Protein AF-A0A7V0YE37-F1 (afdb_monomer_lite)

Radius of gyration: 17.78 Å; chains: 1; bounding box: 57×40×46 Å

Secondary structure (DSSP, 8-state):
-PPTT-BTTEEEEE-TTS-EEEEE---TTT-GGG-EEETTEEE---EEEEE-SS-EEEEETTS-EEEEETTTTSEESS-EEGGGTEE-BS--EEEETTEEEE--GGG-SS----EEEEPPP---------

Foldseek 3Di:
DADPPADDQFGWDQDPVRAIKTKGQDPLVPDPVLWDADPVGIDNWDWDWADDQAKIWTQTLQQFIWIWGPVPVIDTPQDPDVVVPGHGDRKDWDDDPNDIQISGNVRDPDHGRIDIGTDHDDDPPPPDDD

Structure (mmCIF, N/CA/C/O backbone):
data_AF-A0A7V0YE37-F1
#
_entry.id   AF-A0A7V0YE37-F1
#
loop_
_atom_site.group_PDB
_atom_site.id
_atom_site.type_symbol
_atom_site.label_atom_id
_atom_site.label_alt_id
_atom_site.label_comp_id
_atom_site.label_asym_id
_atom_site.label_entity_id
_atom_site.label_seq_id
_atom_site.pdbx_PDB_ins_code
_atom_site.Cartn_x
_atom_site.Cartn_y
_atom_site.Cartn_z
_atom_site.occupancy
_atom_site.B_iso_or_equiv
_atom_site.auth_seq_id
_atom_site.auth_comp_id
_atom_site.auth_asym_id
_atom_site.auth_atom_id
_atom_site.pdbx_PDB_model_num
ATOM 1 N N . MET A 1 1 ? -20.341 -5.388 -18.258 1.00 57.41 1 MET A N 1
ATOM 2 C CA . MET A 1 1 ? -20.472 -4.235 -17.335 1.00 57.41 1 MET A CA 1
ATOM 3 C C . MET A 1 1 ? -19.464 -4.444 -16.209 1.00 57.41 1 MET A C 1
ATOM 5 O O . MET A 1 1 ? -19.343 -5.581 -15.774 1.00 57.41 1 MET A O 1
ATOM 9 N N . ARG A 1 2 ? -18.675 -3.441 -15.798 1.00 68.25 2 ARG A N 1
ATOM 10 C CA . ARG A 1 2 ? -17.751 -3.610 -14.655 1.00 68.25 2 ARG A CA 1
ATOM 11 C C . ARG A 1 2 ? -18.554 -3.608 -13.347 1.00 68.25 2 ARG A C 1
ATOM 13 O O . ARG A 1 2 ? -19.564 -2.910 -13.288 1.00 68.25 2 ARG A O 1
ATOM 20 N N . ALA A 1 3 ? -18.114 -4.349 -12.325 1.00 77.94 3 ALA A N 1
ATOM 21 C CA . ALA A 1 3 ? -18.730 -4.285 -10.998 1.00 77.94 3 ALA A CA 1
ATOM 22 C C . ALA A 1 3 ? -18.717 -2.835 -10.482 1.00 77.94 3 ALA A C 1
ATOM 24 O O . ALA A 1 3 ? -17.739 -2.111 -10.705 1.00 77.94 3 ALA A O 1
ATOM 25 N N . PHE A 1 4 ? -19.793 -2.405 -9.820 1.00 84.25 4 PHE A N 1
ATOM 26 C CA . PHE A 1 4 ? -19.903 -1.047 -9.285 1.00 84.25 4 PHE A CA 1
ATOM 27 C C . PHE A 1 4 ? -18.702 -0.726 -8.377 1.00 84.25 4 PHE A C 1
ATOM 29 O O . PHE A 1 4 ? -18.261 -1.572 -7.606 1.00 84.25 4 PHE A O 1
ATOM 36 N N . GLY A 1 5 ? -18.116 0.466 -8.528 1.00 85.12 5 GLY A N 1
ATOM 37 C CA . GLY A 1 5 ? -16.888 0.865 -7.824 1.00 85.12 5 GLY A CA 1
ATOM 38 C C . GLY A 1 5 ? -15.569 0.370 -8.442 1.00 85.12 5 GLY A C 1
ATOM 39 O O . GLY A 1 5 ? -14.501 0.706 -7.933 1.00 85.12 5 GLY A O 1
ATOM 40 N N . SER A 1 6 ? -15.602 -0.408 -9.530 1.00 92.75 6 SER A N 1
ATOM 41 C CA . SER A 1 6 ? -14.396 -0.770 -10.299 1.00 92.75 6 SER A CA 1
ATOM 42 C C . SER A 1 6 ? -13.918 0.397 -11.168 1.00 92.75 6 SER A C 1
ATOM 44 O O . SER A 1 6 ? -14.715 1.243 -11.570 1.00 92.75 6 SER A O 1
ATOM 46 N N . GLY A 1 7 ? -12.629 0.436 -11.523 1.00 93.06 7 GLY A N 1
ATOM 47 C CA . GLY A 1 7 ? -12.051 1.608 -12.188 1.00 93.06 7 GLY A CA 1
ATOM 48 C C . GLY A 1 7 ? -10.788 1.327 -12.992 1.00 93.06 7 GLY A C 1
ATOM 49 O O . GLY A 1 7 ? -10.494 0.191 -13.357 1.00 93.06 7 GLY A O 1
ATOM 50 N N . ARG A 1 8 ? -10.037 2.388 -13.306 1.00 92.56 8 ARG A N 1
ATOM 51 C CA . ARG A 1 8 ? -8.796 2.296 -14.092 1.00 92.56 8 ARG A CA 1
ATOM 52 C C . ARG A 1 8 ? -7.760 1.376 -13.442 1.00 92.56 8 ARG A C 1
ATOM 54 O O . ARG A 1 8 ? -7.039 0.690 -14.154 1.00 92.56 8 ARG A O 1
ATOM 61 N N . PHE A 1 9 ? -7.701 1.361 -12.111 1.00 94.56 9 PHE A N 1
ATOM 62 C CA . PHE A 1 9 ? -6.616 0.708 -11.381 1.00 94.56 9 PHE A CA 1
ATOM 63 C C . PHE A 1 9 ? -6.881 -0.743 -10.980 1.00 94.56 9 PHE A C 1
ATOM 65 O O . PHE A 1 9 ? -5.964 -1.421 -10.515 1.00 94.56 9 PHE A O 1
ATOM 72 N N . GLY A 1 10 ? -8.112 -1.216 -11.157 1.00 95.06 10 GLY A N 1
ATOM 73 C CA . GLY A 1 10 ? -8.546 -2.498 -10.631 1.00 95.06 10 GLY A CA 1
ATOM 74 C C . GLY A 1 10 ? -10.062 -2.655 -10.619 1.00 95.06 10 GLY A C 1
ATOM 75 O O . GLY A 1 10 ? -10.807 -1.837 -11.178 1.00 95.06 10 GLY A O 1
ATOM 76 N N . HIS A 1 11 ? -10.524 -3.718 -9.976 1.00 95.69 11 HIS A N 1
ATOM 77 C CA . HIS A 1 11 ? -11.939 -4.054 -9.883 1.00 95.69 11 HIS A CA 1
ATOM 78 C C . HIS A 1 11 ? -12.272 -4.759 -8.569 1.00 95.69 11 HIS A C 1
ATOM 80 O O . HIS A 1 11 ? -11.404 -5.342 -7.925 1.00 95.69 11 HIS A O 1
ATOM 86 N N . TRP A 1 12 ? -13.539 -4.681 -8.165 1.00 94.88 12 TRP A N 1
ATOM 87 C CA . TRP A 1 12 ? -14.024 -5.399 -6.989 1.00 94.88 12 TRP A CA 1
ATOM 88 C C . TRP A 1 12 ? -14.216 -6.880 -7.301 1.00 94.88 12 TRP A C 1
ATOM 90 O O . TRP A 1 12 ? -14.762 -7.234 -8.349 1.00 94.88 12 TRP A O 1
ATOM 100 N N . ILE A 1 13 ? -13.785 -7.717 -6.365 1.00 94.50 13 ILE A N 1
ATOM 101 C CA . ILE A 1 13 ? -13.934 -9.169 -6.362 1.00 94.50 13 ILE A CA 1
ATOM 102 C C . ILE A 1 13 ? -14.510 -9.621 -5.015 1.00 94.50 13 ILE A C 1
ATOM 104 O O . ILE A 1 13 ? -14.519 -8.866 -4.039 1.00 94.50 13 ILE A O 1
ATOM 108 N N . THR A 1 14 ? -14.963 -10.868 -4.963 1.00 93.25 14 THR A N 1
ATOM 109 C CA . THR A 1 14 ? -15.203 -11.588 -3.710 1.00 93.25 14 THR A CA 1
ATOM 110 C C . THR A 1 14 ? -13.978 -12.451 -3.436 1.00 93.25 14 THR A C 1
ATOM 112 O O . THR A 1 14 ? -13.544 -13.185 -4.325 1.00 93.25 14 THR A O 1
ATOM 115 N N . ASP A 1 15 ? -13.384 -12.319 -2.253 1.00 91.25 15 ASP A N 1
ATOM 116 C CA . ASP A 1 15 ? -12.229 -13.120 -1.853 1.00 91.25 15 ASP A CA 1
ATOM 117 C C . ASP A 1 15 ? -12.626 -14.544 -1.417 1.00 91.25 15 ASP A C 1
ATOM 119 O O . ASP A 1 15 ? -13.799 -14.922 -1.409 1.00 91.25 15 ASP A O 1
ATOM 123 N N . GLU A 1 16 ? -11.629 -15.356 -1.061 1.00 91.75 16 GLU A N 1
ATOM 124 C CA . GLU A 1 16 ? -11.815 -16.753 -0.640 1.00 91.75 16 GLU A CA 1
ATOM 125 C C . GLU A 1 16 ? -12.648 -16.894 0.649 1.00 91.75 16 GLU A C 1
ATOM 127 O O . GLU A 1 16 ? -13.213 -17.959 0.897 1.00 91.75 16 GLU A O 1
ATOM 132 N N . ALA A 1 17 ? -12.759 -15.830 1.452 1.00 90.19 17 ALA A N 1
ATOM 133 C CA . ALA A 1 17 ? -13.581 -15.783 2.659 1.00 90.19 17 ALA A CA 1
ATOM 134 C C . ALA A 1 17 ? -15.013 -15.279 2.388 1.00 90.19 17 ALA A C 1
ATOM 136 O O . ALA A 1 17 ? -15.804 -15.143 3.323 1.00 90.19 17 ALA A O 1
ATOM 137 N N . GLY A 1 18 ? -15.367 -14.999 1.129 1.00 91.38 18 GLY A N 1
ATOM 138 C CA . GLY A 1 18 ? -16.673 -14.452 0.767 1.00 91.38 18 GLY A CA 1
ATOM 139 C C . GLY A 1 18 ? -16.808 -12.949 1.032 1.00 91.38 18 GLY A C 1
ATOM 140 O O . GLY A 1 18 ? -17.922 -12.424 0.978 1.00 91.38 18 GLY A O 1
ATOM 141 N N . LEU A 1 19 ? -15.710 -12.244 1.320 1.00 90.88 19 LEU A N 1
ATOM 142 C CA . LEU A 1 19 ? -15.708 -10.817 1.636 1.00 90.88 19 LEU A CA 1
ATOM 143 C C . LEU A 1 19 ? -15.350 -9.974 0.400 1.00 90.88 19 LEU A C 1
ATOM 145 O O . LEU A 1 19 ? -14.659 -10.446 -0.506 1.00 90.88 19 LEU A O 1
ATOM 149 N N . PRO A 1 20 ? -15.802 -8.709 0.320 1.00 91.56 20 PRO A N 1
ATOM 150 C CA . PRO A 1 20 ? -15.387 -7.827 -0.761 1.00 91.56 20 PRO A CA 1
ATOM 151 C C . PRO A 1 20 ? -13.900 -7.477 -0.656 1.00 91.56 20 PRO A C 1
ATOM 153 O O . PRO A 1 20 ? -13.417 -7.049 0.396 1.00 91.56 20 PRO A O 1
ATOM 156 N N . ALA A 1 21 ? -13.198 -7.571 -1.780 1.00 93.81 21 ALA A N 1
ATOM 157 C CA . ALA A 1 21 ? -11.819 -7.130 -1.918 1.00 93.81 21 ALA A CA 1
ATOM 158 C C . ALA A 1 21 ? -11.626 -6.362 -3.229 1.00 93.81 21 ALA A C 1
ATOM 160 O O . ALA A 1 21 ? -12.303 -6.611 -4.227 1.00 93.81 21 ALA A O 1
ATOM 161 N N . TYR A 1 22 ? -10.693 -5.416 -3.239 1.00 94.06 22 TYR A N 1
ATOM 162 C CA . TYR A 1 22 ? -10.302 -4.703 -4.447 1.00 94.06 22 TYR A CA 1
ATOM 163 C C . TYR A 1 22 ? -9.063 -5.359 -5.053 1.00 94.06 22 TYR A C 1
ATOM 165 O O . TYR A 1 22 ? -7.979 -5.333 -4.463 1.00 94.06 22 TYR A O 1
ATOM 173 N N . GLU A 1 23 ? -9.210 -5.939 -6.241 1.00 95.44 23 GLU A N 1
ATOM 174 C CA . GLU A 1 23 ? -8.084 -6.440 -7.017 1.00 95.44 23 GLU A CA 1
ATOM 175 C C . GLU A 1 23 ? -7.453 -5.288 -7.803 1.00 95.44 23 GLU A C 1
ATOM 177 O O . GLU A 1 23 ? -7.956 -4.843 -8.838 1.00 95.44 23 GLU A O 1
ATOM 182 N N . TYR A 1 24 ? -6.329 -4.797 -7.290 1.00 94.62 24 TYR A N 1
ATOM 183 C CA . TYR A 1 24 ? -5.499 -3.787 -7.923 1.00 94.62 24 TYR A CA 1
ATOM 184 C C . TYR A 1 24 ? -4.573 -4.450 -8.949 1.00 94.62 24 TYR A C 1
ATOM 186 O O . TYR A 1 24 ? -3.763 -5.309 -8.601 1.00 94.62 24 TYR A O 1
ATOM 194 N N . THR A 1 25 ? -4.651 -4.026 -10.209 1.00 94.62 25 THR A N 1
ATOM 195 C CA . THR A 1 25 ? -3.878 -4.604 -11.327 1.00 94.62 25 THR A CA 1
ATOM 196 C C . THR A 1 25 ? -3.048 -3.570 -12.087 1.00 94.62 25 THR A C 1
ATOM 198 O O . THR A 1 25 ? -2.382 -3.905 -13.067 1.00 94.62 25 THR A O 1
ATOM 201 N N . CYS A 1 26 ? -3.070 -2.306 -11.659 1.00 94.69 26 CYS A N 1
ATOM 202 C CA . CYS A 1 26 ? -2.369 -1.229 -12.348 1.00 94.69 26 CYS A CA 1
ATOM 203 C C . CYS A 1 26 ? -0.842 -1.356 -12.247 1.00 94.69 26 CYS A C 1
ATOM 205 O O . CYS A 1 26 ? -0.266 -1.394 -11.157 1.00 94.69 26 CYS A O 1
ATOM 207 N N . ASN A 1 27 ? -0.175 -1.328 -13.403 1.00 92.94 27 ASN A N 1
ATOM 208 C CA . ASN A 1 27 ? 1.260 -1.085 -13.485 1.00 92.94 27 ASN A CA 1
ATOM 209 C C . ASN A 1 27 ? 1.531 0.412 -13.279 1.00 92.94 27 ASN A C 1
ATOM 211 O O . ASN A 1 27 ? 1.595 1.184 -14.238 1.00 92.94 27 ASN A O 1
ATOM 215 N N . HIS A 1 28 ? 1.691 0.828 -12.021 1.00 92.94 28 HIS A N 1
ATOM 216 C CA . HIS A 1 28 ? 1.835 2.244 -11.661 1.00 92.94 28 HIS A CA 1
ATOM 217 C C . HIS A 1 28 ? 3.104 2.901 -12.210 1.00 92.94 28 HIS A C 1
ATOM 219 O O . HIS A 1 28 ? 3.165 4.127 -12.282 1.00 92.94 28 HIS A O 1
ATOM 225 N N . LEU A 1 29 ? 4.104 2.108 -12.607 1.00 91.25 29 LEU A N 1
ATOM 226 C CA . LEU A 1 29 ? 5.346 2.609 -13.198 1.00 91.25 29 LEU A CA 1
ATOM 227 C C . LEU A 1 29 ? 5.146 3.080 -14.642 1.00 91.25 29 LEU A C 1
ATOM 229 O O . LEU A 1 29 ? 5.800 4.027 -15.067 1.00 91.25 29 LEU A O 1
ATOM 233 N N . ALA A 1 30 ? 4.246 2.429 -15.383 1.00 91.94 30 ALA A N 1
ATOM 234 C CA . ALA A 1 30 ? 4.028 2.693 -16.804 1.00 91.94 30 ALA A CA 1
ATOM 235 C C . ALA A 1 30 ? 2.711 3.427 -17.089 1.00 91.94 30 ALA A C 1
ATOM 237 O O . ALA A 1 30 ? 2.630 4.153 -18.075 1.00 91.94 30 ALA A O 1
ATOM 238 N N . ASP A 1 31 ? 1.681 3.257 -16.252 1.00 94.19 31 ASP A N 1
ATOM 239 C CA . ASP A 1 31 ? 0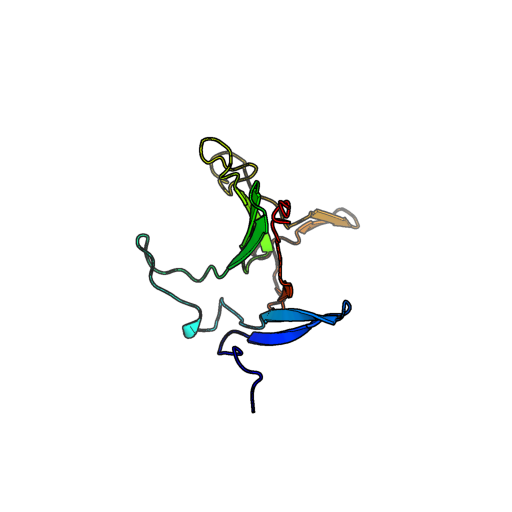.380 3.892 -16.458 1.00 94.19 31 ASP A CA 1
ATOM 240 C C . ASP A 1 31 ? 0.472 5.408 -16.176 1.00 94.19 31 ASP A C 1
ATOM 242 O O . ASP A 1 31 ? 0.697 5.805 -15.027 1.00 94.19 31 ASP A O 1
ATOM 246 N N . PRO A 1 32 ? 0.267 6.292 -17.172 1.00 95.31 32 PRO A N 1
ATOM 247 C CA . PRO A 1 32 ? 0.278 7.738 -16.945 1.00 95.31 32 PRO A CA 1
ATOM 248 C C . PRO A 1 32 ? -0.814 8.198 -15.971 1.00 95.31 32 PRO A C 1
ATOM 250 O O . PRO A 1 32 ? -0.617 9.158 -15.235 1.00 95.31 32 PRO A O 1
ATOM 253 N N . GLY A 1 33 ? -1.946 7.494 -15.932 1.00 95.94 33 GLY A N 1
ATOM 254 C CA . GLY A 1 33 ? -3.059 7.780 -15.034 1.00 95.94 33 GLY A CA 1
ATOM 255 C C . GLY A 1 33 ? -2.815 7.359 -13.587 1.00 95.94 33 GLY A C 1
ATOM 256 O O . GLY A 1 33 ? -3.625 7.706 -12.739 1.00 95.94 33 GLY A O 1
ATOM 257 N N . ALA A 1 34 ? -1.732 6.634 -13.288 1.00 96.44 34 ALA A N 1
ATOM 258 C CA . ALA A 1 34 ? -1.336 6.325 -11.913 1.00 96.44 34 ALA A CA 1
ATOM 259 C C . ALA A 1 34 ? -0.626 7.494 -11.208 1.00 96.44 34 ALA A C 1
ATOM 261 O O . ALA A 1 34 ? -0.270 7.388 -10.039 1.00 96.44 34 ALA A O 1
ATOM 262 N N . GLU A 1 35 ? -0.365 8.591 -11.917 1.00 97.56 35 GLU A N 1
ATOM 263 C CA . GLU A 1 35 ? 0.265 9.774 -11.350 1.00 97.56 35 GLU A CA 1
ATOM 264 C C . GLU A 1 35 ? -0.787 10.769 -10.861 1.00 97.56 35 GLU A C 1
ATOM 266 O O . GLU A 1 35 ? -1.705 11.136 -11.593 1.00 97.56 35 GLU A O 1
ATOM 271 N N . TYR A 1 36 ? -0.628 11.245 -9.630 1.00 95.62 36 TYR A N 1
ATOM 272 C CA . TYR A 1 36 ? -1.501 12.249 -9.033 1.00 95.62 36 TYR A CA 1
ATOM 273 C C . TYR A 1 36 ? -0.682 13.339 -8.334 1.00 95.62 36 TYR A C 1
ATOM 275 O O . TYR A 1 36 ? 0.464 13.132 -7.922 1.00 95.62 36 TYR A O 1
ATOM 283 N N . ALA A 1 37 ? -1.257 14.538 -8.231 1.00 97.19 37 ALA A N 1
ATOM 284 C CA . ALA A 1 37 ? -0.612 15.670 -7.579 1.00 97.19 37 ALA A CA 1
ATOM 285 C C . ALA A 1 37 ? -0.734 15.572 -6.052 1.00 97.19 37 ALA A C 1
ATOM 287 O O . ALA A 1 37 ? -1.789 15.240 -5.514 1.00 97.19 37 ALA A O 1
ATOM 288 N N . THR A 1 38 ? 0.342 15.913 -5.349 1.00 95.81 38 THR A N 1
ATOM 289 C CA . THR A 1 38 ? 0.380 16.073 -3.892 1.00 95.81 38 THR A CA 1
ATOM 290 C C . THR A 1 38 ? 0.986 17.435 -3.548 1.00 95.81 38 THR A C 1
ATOM 292 O O . THR A 1 38 ? 1.682 18.017 -4.386 1.00 95.81 38 THR A O 1
ATOM 295 N N . PRO A 1 39 ? 0.842 17.927 -2.304 1.00 96.31 39 PRO A N 1
ATOM 296 C CA . PRO A 1 39 ? 1.547 19.132 -1.857 1.00 96.31 39 PRO A CA 1
ATOM 297 C C . PRO A 1 39 ? 3.080 19.052 -1.966 1.00 96.31 39 PRO A C 1
ATOM 299 O O . PRO A 1 39 ? 3.751 20.075 -1.900 1.00 96.31 39 PRO A O 1
ATOM 302 N N . ARG A 1 40 ? 3.650 17.846 -2.117 1.00 93.44 40 ARG A N 1
ATOM 303 C CA . ARG A 1 40 ? 5.097 17.602 -2.250 1.00 93.44 40 ARG A CA 1
ATOM 304 C C . ARG A 1 40 ? 5.529 17.290 -3.688 1.00 93.44 40 ARG A C 1
ATOM 306 O O . ARG A 1 40 ? 6.658 16.858 -3.896 1.00 93.44 40 ARG A O 1
ATOM 313 N N . GLY A 1 41 ? 4.645 17.481 -4.668 1.00 96.50 41 GLY A N 1
ATOM 314 C CA . GLY A 1 41 ? 4.880 17.141 -6.072 1.00 96.50 41 GLY A CA 1
ATOM 315 C C . GLY A 1 41 ? 4.065 15.935 -6.538 1.00 96.50 41 GLY A C 1
ATOM 316 O O . GLY A 1 41 ? 3.110 15.512 -5.885 1.00 96.50 41 GLY A O 1
ATOM 317 N N . LYS A 1 42 ? 4.416 15.398 -7.706 1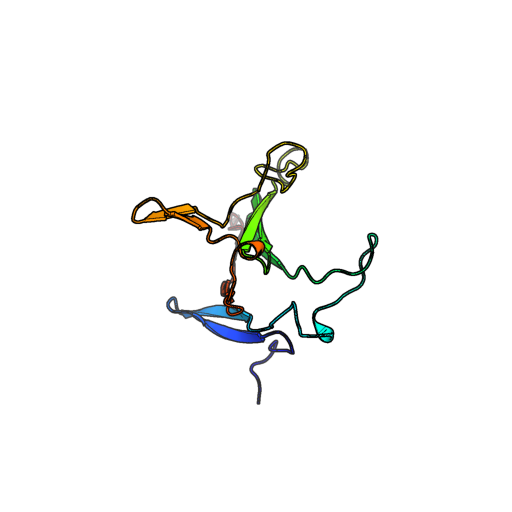.00 96.94 42 LYS A N 1
ATOM 318 C CA . LYS A 1 42 ? 3.733 14.249 -8.314 1.00 96.94 42 LYS A CA 1
ATOM 319 C C . LYS A 1 42 ? 4.074 12.953 -7.575 1.00 96.94 42 LYS A C 1
ATOM 321 O O . LYS A 1 42 ? 5.220 12.748 -7.185 1.00 96.94 42 LYS A O 1
ATOM 326 N N . SER A 1 43 ? 3.088 12.080 -7.406 1.00 95.62 43 SER A N 1
ATOM 327 C CA . SER A 1 43 ? 3.231 10.776 -6.756 1.00 95.62 43 SER A CA 1
ATOM 328 C C . SER A 1 43 ? 2.567 9.683 -7.586 1.00 95.62 43 SER A C 1
ATOM 330 O O . SER A 1 43 ? 1.590 9.933 -8.285 1.00 95.62 43 SER A O 1
ATOM 332 N N . ARG A 1 44 ? 3.099 8.463 -7.473 1.00 95.44 44 ARG A N 1
ATOM 333 C CA . ARG A 1 44 ? 2.511 7.214 -7.993 1.00 95.44 44 ARG A CA 1
ATOM 334 C C . ARG A 1 44 ? 2.233 6.205 -6.875 1.00 95.44 44 ARG A C 1
ATOM 336 O O . ARG A 1 44 ? 2.006 5.023 -7.131 1.00 95.44 44 ARG A O 1
ATOM 343 N N . GLN A 1 45 ? 2.310 6.662 -5.626 1.00 93.44 45 GLN A N 1
ATOM 344 C CA . GLN A 1 45 ? 2.153 5.8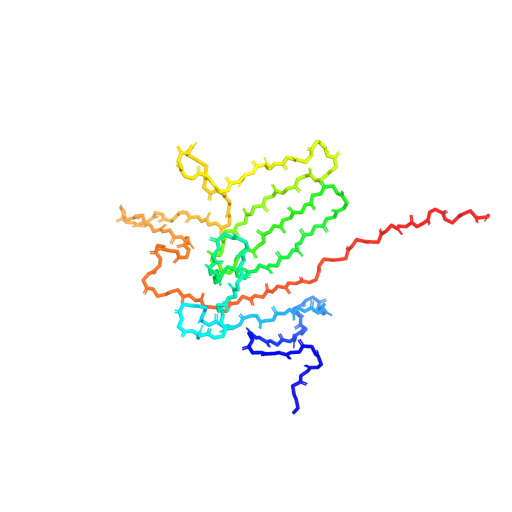42 -4.432 1.00 93.44 45 GLN A CA 1
ATOM 345 C C . GLN A 1 45 ? 0.670 5.668 -4.107 1.00 93.44 45 GLN A C 1
ATOM 347 O O . GLN A 1 45 ? 0.082 6.427 -3.343 1.00 93.44 45 GLN A O 1
ATOM 352 N N . HIS A 1 46 ? 0.043 4.658 -4.694 1.00 94.81 46 HIS A N 1
ATOM 353 C CA . HIS A 1 46 ? -1.295 4.258 -4.276 1.00 94.81 46 HIS A CA 1
ATOM 354 C C . HIS A 1 46 ? -1.204 3.443 -2.990 1.00 94.81 46 HIS A C 1
ATOM 356 O O . HIS A 1 46 ? -0.250 2.693 -2.790 1.00 94.81 46 HIS A O 1
ATOM 362 N N . PHE A 1 47 ? -2.200 3.564 -2.124 1.00 94.50 47 PHE A N 1
ATOM 363 C CA . PHE A 1 47 ? -2.211 2.852 -0.857 1.00 94.50 47 PHE A CA 1
ATOM 364 C C . PHE A 1 47 ? -3.612 2.367 -0.506 1.00 94.50 47 PHE A C 1
ATOM 366 O O . PHE A 1 47 ? -4.618 2.931 -0.936 1.00 94.50 47 PHE A O 1
ATOM 373 N N . HIS A 1 48 ? -3.646 1.325 0.311 1.00 93.56 48 HIS A N 1
ATOM 374 C CA . HIS A 1 48 ? -4.832 0.831 0.983 1.00 93.56 48 HIS A CA 1
ATOM 375 C C . HIS A 1 48 ? -4.657 1.000 2.490 1.00 93.56 48 HIS A C 1
ATOM 377 O O . HIS A 1 48 ? -3.580 0.741 3.031 1.00 93.56 48 HIS A O 1
ATOM 383 N N . LEU A 1 49 ? -5.711 1.461 3.159 1.00 92.81 49 LEU A N 1
ATOM 384 C CA . LEU A 1 49 ? -5.731 1.621 4.606 1.00 92.81 49 LEU A CA 1
ATOM 385 C C . LEU A 1 49 ? -6.462 0.437 5.229 1.00 92.81 49 LEU A C 1
ATOM 387 O O . LEU A 1 49 ? -7.620 0.178 4.907 1.00 92.81 49 LEU A O 1
ATOM 391 N N . LEU A 1 50 ? -5.784 -0.233 6.151 1.00 90.44 50 LEU A N 1
ATOM 392 C CA . LEU A 1 50 ? -6.322 -1.319 6.960 1.00 90.44 50 LEU A CA 1
ATOM 393 C C . LEU A 1 50 ? -6.140 -0.935 8.424 1.00 90.44 50 LEU A C 1
ATOM 395 O O . LEU A 1 50 ? -5.070 -0.476 8.800 1.00 90.44 50 LEU A O 1
ATOM 399 N N . GLY A 1 51 ? -7.131 -1.120 9.286 1.00 88.56 51 GLY A N 1
ATOM 400 C CA . GLY A 1 51 ? -6.929 -0.766 10.684 1.00 88.56 51 GLY A CA 1
ATOM 401 C C . GLY A 1 51 ? -8.163 -0.861 11.552 1.00 88.56 51 GLY A C 1
ATOM 402 O O . GLY A 1 51 ? -9.225 -1.316 11.132 1.00 88.56 51 GLY A O 1
ATOM 403 N N . ASN A 1 52 ? -7.990 -0.407 12.782 1.00 87.19 52 ASN A N 1
ATOM 404 C CA . ASN A 1 52 ? -9.039 -0.223 13.771 1.00 87.19 52 ASN A CA 1
ATOM 405 C C . ASN A 1 52 ? -8.844 1.138 14.464 1.00 87.19 52 ASN A C 1
ATOM 407 O O . ASN A 1 52 ? -8.019 1.951 14.048 1.00 87.19 52 ASN A O 1
ATOM 411 N N . LEU A 1 53 ? -9.593 1.388 15.539 1.00 86.12 53 LEU A N 1
ATOM 412 C CA . LEU A 1 53 ? -9.515 2.644 16.296 1.00 86.12 53 LEU A CA 1
ATOM 413 C C . LEU A 1 53 ? -8.131 2.931 16.909 1.00 86.12 53 LEU A C 1
ATOM 415 O O . LEU A 1 53 ? -7.841 4.080 17.226 1.00 86.12 53 LEU A O 1
ATOM 419 N N . HIS A 1 54 ? -7.290 1.912 17.077 1.00 89.38 54 HIS A N 1
ATOM 420 C CA . HIS A 1 54 ? -5.998 2.008 17.755 1.00 89.38 54 HIS A CA 1
ATOM 421 C C . HIS A 1 54 ? -4.808 2.036 16.796 1.00 89.38 54 HIS A C 1
ATOM 423 O O . HIS A 1 54 ? -3.764 2.605 17.109 1.00 89.38 54 HIS A O 1
ATOM 429 N N . VAL A 1 55 ? -4.933 1.421 15.622 1.00 91.56 55 VAL A N 1
ATOM 430 C CA . VAL A 1 55 ? -3.831 1.313 14.668 1.00 91.56 55 VAL A CA 1
ATOM 431 C C . VAL A 1 55 ? -4.332 1.349 13.231 1.00 91.56 55 VAL A C 1
ATOM 433 O O . VAL A 1 55 ? -5.339 0.735 12.887 1.00 91.56 55 VAL A O 1
ATOM 436 N N . SER A 1 56 ? -3.597 2.056 12.380 1.00 93.25 56 SER A N 1
ATOM 437 C CA . SER A 1 56 ? -3.766 2.078 10.930 1.00 93.25 56 SER A CA 1
ATOM 438 C C . SER A 1 56 ? -2.506 1.537 10.263 1.00 93.25 56 SER A C 1
ATOM 440 O O . SER A 1 56 ? -1.421 2.082 10.440 1.00 93.25 56 SER A O 1
ATOM 442 N N . ALA A 1 57 ? -2.651 0.468 9.494 1.00 94.50 57 ALA A N 1
ATOM 443 C CA . ALA A 1 57 ? -1.680 -0.007 8.529 1.00 94.50 57 ALA A CA 1
ATOM 444 C C . ALA A 1 57 ? -1.922 0.677 7.176 1.00 94.50 57 ALA A C 1
ATOM 446 O O . ALA A 1 57 ? -3.040 0.704 6.658 1.00 94.50 57 ALA A O 1
ATOM 447 N N . ILE A 1 58 ? -0.854 1.207 6.596 1.00 95.50 58 ILE A N 1
ATOM 448 C CA . ILE A 1 58 ? -0.826 1.800 5.265 1.00 95.50 58 ILE A CA 1
ATOM 449 C C . ILE A 1 58 ? -0.087 0.820 4.366 1.00 95.50 58 ILE A C 1
ATOM 451 O O . ILE A 1 58 ? 1.128 0.652 4.486 1.00 95.50 58 ILE A O 1
ATOM 455 N N . ALA A 1 59 ? -0.835 0.151 3.493 1.00 94.31 59 ALA A N 1
ATOM 456 C CA . ALA A 1 59 ? -0.307 -0.805 2.538 1.00 94.31 59 ALA A CA 1
ATOM 457 C C . ALA A 1 59 ? -0.076 -0.131 1.187 1.00 94.31 59 ALA A C 1
ATOM 459 O O . ALA A 1 59 ? -1.021 0.142 0.447 1.00 94.31 59 ALA A O 1
ATOM 460 N N . HIS A 1 60 ? 1.184 0.140 0.859 1.00 94.06 60 HIS A N 1
ATOM 461 C CA . HIS A 1 60 ? 1.558 0.812 -0.382 1.00 94.06 60 HIS A CA 1
ATOM 462 C C . HIS A 1 60 ? 1.559 -0.152 -1.570 1.00 94.06 60 HIS A C 1
ATOM 464 O O . HIS A 1 60 ? 1.903 -1.331 -1.456 1.00 94.06 60 HIS A O 1
ATOM 470 N N . ASN A 1 61 ? 1.285 0.373 -2.760 1.00 92.69 61 ASN A N 1
ATOM 471 C CA . ASN A 1 61 ? 1.380 -0.333 -4.038 1.00 92.69 61 ASN A CA 1
ATOM 472 C C . ASN A 1 61 ? 2.816 -0.726 -4.435 1.00 92.69 61 ASN A C 1
ATOM 474 O O . ASN A 1 61 ? 3.027 -1.202 -5.539 1.00 92.69 61 ASN A O 1
ATOM 478 N N . GLU A 1 62 ? 3.804 -0.575 -3.557 1.00 90.88 62 GLU A N 1
ATOM 479 C CA . GLU A 1 62 ? 5.155 -1.135 -3.701 1.00 90.88 62 GLU A CA 1
ATOM 480 C C . GLU A 1 62 ? 5.469 -2.175 -2.612 1.00 90.88 62 GLU A C 1
ATOM 482 O O . GLU A 1 62 ? 6.619 -2.552 -2.405 1.00 90.88 62 GLU A O 1
ATOM 487 N N . GLY A 1 63 ? 4.452 -2.648 -1.890 1.00 88.06 63 GLY A N 1
ATOM 488 C CA . GLY A 1 63 ? 4.593 -3.690 -0.870 1.00 88.06 63 GLY A CA 1
ATOM 489 C C . GLY A 1 63 ? 5.113 -3.200 0.482 1.00 88.06 63 GLY A C 1
ATOM 490 O O . GLY A 1 63 ? 5.147 -3.984 1.421 1.00 88.06 63 GLY A O 1
ATOM 491 N N . LEU A 1 64 ? 5.476 -1.921 0.618 1.00 92.38 64 LEU A N 1
ATOM 492 C CA . LEU A 1 64 ? 5.789 -1.330 1.920 1.00 92.38 64 LEU A CA 1
ATOM 493 C C . LEU A 1 64 ? 4.527 -1.275 2.791 1.00 92.38 64 LEU A C 1
ATOM 495 O O . LEU A 1 64 ? 3.482 -0.813 2.331 1.00 92.38 64 LEU A O 1
ATOM 499 N N . ILE A 1 65 ? 4.650 -1.702 4.047 1.00 95.00 65 ILE A N 1
ATOM 500 C CA . ILE A 1 65 ? 3.607 -1.579 5.071 1.00 95.00 65 ILE A CA 1
ATOM 501 C C . ILE A 1 65 ? 4.126 -0.708 6.216 1.00 95.00 65 ILE A C 1
ATOM 503 O O . ILE A 1 65 ? 5.119 -1.055 6.865 1.00 95.00 65 ILE A O 1
ATOM 507 N N . GLU A 1 66 ? 3.436 0.394 6.492 1.00 96.62 66 GLU A N 1
ATOM 508 C CA . GLU A 1 66 ? 3.713 1.286 7.625 1.00 96.62 66 GLU A CA 1
ATOM 509 C C . GLU A 1 66 ? 2.545 1.272 8.614 1.00 96.62 66 GLU A C 1
ATOM 511 O O . GLU A 1 66 ? 1.390 1.255 8.206 1.00 96.62 66 GLU A O 1
ATOM 516 N N . PHE A 1 67 ? 2.833 1.320 9.910 1.00 95.81 67 PHE A N 1
ATOM 517 C CA . PHE A 1 67 ? 1.844 1.382 10.977 1.00 95.81 67 PHE A CA 1
ATOM 518 C C . PHE A 1 67 ? 1.879 2.743 11.666 1.00 95.81 67 PHE A C 1
ATOM 520 O O . PHE A 1 67 ? 2.929 3.211 12.120 1.00 95.81 67 PHE A O 1
ATOM 527 N N . PHE A 1 68 ? 0.699 3.336 11.790 1.00 95.56 68 PHE A N 1
ATOM 528 C CA . PHE A 1 68 ? 0.445 4.576 12.501 1.00 95.56 68 PHE A CA 1
ATOM 529 C C . PHE A 1 68 ? -0.539 4.332 13.647 1.00 95.56 68 PHE A C 1
ATOM 531 O O . PHE A 1 68 ? -1.551 3.652 13.476 1.00 95.56 68 PHE A O 1
ATOM 538 N N . ARG A 1 69 ? -0.248 4.898 14.816 1.00 94.94 69 ARG A N 1
ATOM 539 C CA . ARG A 1 69 ? -1.088 4.832 16.012 1.00 94.94 69 ARG A CA 1
ATOM 540 C C . ARG A 1 69 ? -1.721 6.190 16.302 1.00 94.94 69 ARG A C 1
ATOM 542 O O . ARG A 1 69 ? -1.074 7.031 16.939 1.00 94.94 69 ARG A O 1
ATOM 549 N N . PRO A 1 70 ? -2.970 6.414 15.854 1.00 90.31 70 PRO A N 1
ATOM 550 C CA . PRO A 1 70 ? -3.682 7.656 16.132 1.00 90.31 70 PRO A CA 1
ATOM 551 C C . PRO A 1 70 ? -4.140 7.765 17.592 1.00 90.31 70 PRO A C 1
ATOM 553 O O . PRO A 1 70 ? -4.393 8.865 18.059 1.00 90.31 70 PRO A O 1
ATOM 556 N N . ASP A 1 71 ? -4.225 6.650 18.320 1.00 88.62 71 ASP A N 1
ATOM 557 C CA . ASP A 1 71 ? -4.705 6.582 19.708 1.00 88.62 71 ASP A CA 1
ATOM 558 C C . ASP A 1 71 ? -3.670 7.018 20.761 1.00 88.62 71 ASP A C 1
ATOM 560 O O . ASP A 1 71 ? -3.910 6.934 21.963 1.00 88.62 71 ASP A O 1
ATOM 564 N N . THR A 1 72 ? -2.509 7.478 20.301 1.00 84.19 72 THR A N 1
ATOM 565 C CA . THR A 1 72 ? -1.453 8.088 21.116 1.00 84.19 72 THR A CA 1
ATOM 566 C C . THR A 1 72 ? -1.308 9.561 20.718 1.00 84.19 72 THR A C 1
ATOM 568 O O . THR A 1 72 ? -2.243 10.166 20.208 1.00 84.19 72 THR A O 1
ATOM 571 N N . VAL A 1 73 ? -0.123 10.157 20.857 1.00 89.62 73 VAL A N 1
ATOM 572 C CA . VAL A 1 73 ? 0.190 11.492 20.306 1.00 89.62 73 VAL A CA 1
ATOM 573 C C . VAL A 1 73 ? 0.317 11.516 18.768 1.00 89.62 73 VAL A C 1
ATOM 575 O O . VAL A 1 73 ? 0.877 12.451 18.207 1.00 89.62 73 VAL A O 1
ATOM 578 N N . GLY A 1 74 ? -0.167 10.481 18.073 1.00 91.50 74 GLY A N 1
ATOM 579 C CA . GLY A 1 74 ? 0.079 10.254 16.652 1.00 91.50 74 GLY A CA 1
ATOM 580 C C . GLY A 1 74 ? 1.514 9.792 16.407 1.00 91.50 74 GLY A C 1
ATOM 581 O O . GLY A 1 74 ? 2.399 10.592 16.106 1.00 91.50 74 GLY A O 1
ATOM 582 N N . SER A 1 75 ? 1.758 8.487 16.524 1.00 93.75 75 SER A N 1
ATOM 583 C CA . SER A 1 75 ? 3.102 7.912 16.396 1.00 93.75 75 SER A CA 1
ATOM 584 C C . SER A 1 75 ? 3.198 6.890 15.267 1.00 93.75 75 SER A C 1
ATOM 586 O O . SER A 1 75 ? 2.260 6.148 14.983 1.00 93.75 75 SER A O 1
ATOM 588 N N . TRP A 1 76 ? 4.356 6.850 14.610 1.00 95.00 76 TRP A N 1
ATOM 589 C CA . TRP A 1 76 ? 4.687 5.804 13.646 1.00 95.00 76 TRP A CA 1
ATOM 590 C C . TRP A 1 76 ? 5.446 4.684 14.348 1.00 95.00 76 TRP A C 1
ATOM 592 O O . TRP A 1 76 ? 6.430 4.961 15.030 1.00 95.00 76 TRP A O 1
ATOM 602 N N . LEU A 1 77 ? 5.042 3.431 14.141 1.00 94.06 77 LEU A N 1
ATOM 603 C CA . LEU A 1 77 ? 5.762 2.280 14.701 1.00 94.06 77 LEU A CA 1
ATOM 604 C C . LEU A 1 77 ? 6.951 1.862 13.827 1.00 94.06 77 LEU A C 1
ATOM 606 O O . LEU A 1 77 ? 7.964 1.399 14.336 1.00 94.06 77 LEU A O 1
ATOM 610 N N . ASN A 1 78 ? 6.831 2.018 12.507 1.00 95.19 78 ASN A N 1
ATOM 611 C CA . ASN A 1 78 ? 7.833 1.574 11.536 1.00 95.19 78 ASN A CA 1
ATOM 612 C C . ASN A 1 78 ? 7.823 2.454 10.272 1.00 95.19 78 ASN A C 1
ATOM 614 O O . ASN A 1 78 ? 7.713 1.958 9.155 1.00 95.19 78 ASN A O 1
ATOM 618 N N . ARG A 1 79 ? 7.900 3.778 10.428 1.00 95.12 79 ARG A N 1
ATOM 619 C CA . ARG A 1 79 ? 7.929 4.691 9.274 1.00 95.12 79 ARG A CA 1
ATOM 620 C C . ARG A 1 79 ? 9.091 4.368 8.330 1.00 95.12 79 ARG A C 1
ATOM 622 O O . ARG A 1 79 ? 10.206 4.111 8.786 1.00 95.12 79 ARG A O 1
ATOM 629 N N . TYR A 1 80 ? 8.860 4.462 7.025 1.00 92.81 80 TYR A N 1
ATOM 630 C CA . TYR A 1 80 ? 9.921 4.424 6.026 1.00 92.81 80 TYR A CA 1
ATOM 631 C C . TYR A 1 80 ? 10.768 5.705 6.117 1.00 92.81 80 TYR A C 1
ATOM 633 O O . TYR A 1 80 ? 10.331 6.797 5.741 1.00 92.81 80 TYR A O 1
ATOM 641 N N . ALA A 1 81 ? 11.984 5.571 6.639 1.00 93.56 81 ALA A N 1
ATOM 642 C CA . ALA A 1 81 ? 12.978 6.629 6.791 1.00 93.56 81 ALA A CA 1
ATOM 643 C C . ALA A 1 81 ? 14.395 6.030 6.641 1.00 93.56 81 ALA A C 1
ATOM 645 O O . ALA A 1 81 ? 15.113 5.866 7.633 1.00 93.56 81 ALA A O 1
ATOM 646 N N . PRO A 1 82 ? 14.816 5.674 5.411 1.00 89.38 82 PRO A N 1
ATOM 647 C CA . PRO A 1 82 ? 16.085 4.984 5.161 1.00 89.38 82 PRO A CA 1
ATOM 648 C C . PRO A 1 82 ? 17.305 5.798 5.607 1.00 89.38 82 PRO A C 1
ATOM 650 O O . PRO A 1 82 ? 18.301 5.220 6.030 1.00 89.38 82 PRO A O 1
ATOM 653 N N . GLN A 1 83 ? 17.209 7.131 5.611 1.00 94.38 83 GLN A N 1
ATOM 654 C CA . GLN A 1 83 ? 18.241 8.020 6.153 1.00 94.38 83 GLN A CA 1
ATOM 655 C C . GLN A 1 83 ? 18.518 7.804 7.652 1.00 94.38 83 GLN A C 1
ATOM 657 O O . GLN A 1 83 ? 19.550 8.237 8.154 1.00 94.38 83 GLN A O 1
ATOM 662 N N . TRP A 1 84 ? 17.603 7.142 8.365 1.00 93.81 84 TRP A N 1
ATOM 663 C CA . TRP A 1 84 ? 17.721 6.782 9.779 1.00 93.81 84 TRP A CA 1
ATOM 664 C C . TRP A 1 84 ? 17.763 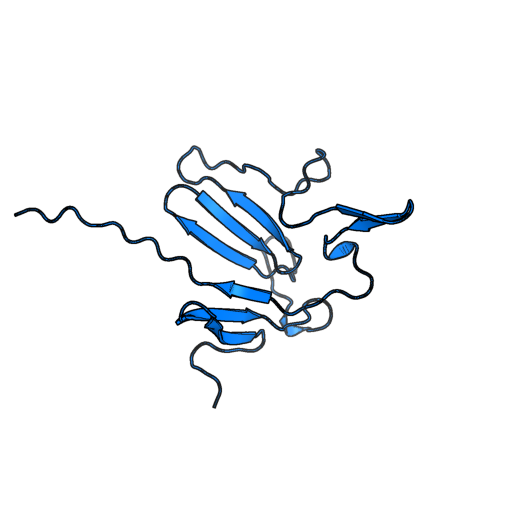5.263 9.993 1.00 93.81 84 TRP A C 1
ATOM 666 O O . TRP A 1 84 ? 17.557 4.791 11.106 1.00 93.81 84 TRP A O 1
ATOM 676 N N . GLY A 1 85 ? 17.991 4.479 8.932 1.00 91.25 85 GLY A N 1
ATOM 677 C CA . GLY A 1 85 ? 18.019 3.017 9.008 1.00 91.25 85 GLY A CA 1
ATOM 678 C C . GLY A 1 85 ? 16.651 2.360 9.231 1.00 91.25 85 GLY A C 1
ATOM 679 O O . GLY A 1 85 ? 16.600 1.181 9.573 1.00 91.25 85 GLY A O 1
ATOM 680 N N . ALA A 1 86 ? 15.546 3.086 9.030 1.00 92.69 86 ALA A N 1
ATOM 681 C CA . ALA A 1 86 ? 14.190 2.555 9.146 1.00 92.69 86 ALA A CA 1
ATOM 682 C C . ALA A 1 86 ? 13.588 2.294 7.757 1.00 92.69 86 ALA A C 1
ATOM 684 O O . ALA A 1 86 ? 13.455 3.207 6.945 1.00 92.69 86 ALA A O 1
ATOM 685 N N . TYR A 1 87 ? 13.191 1.053 7.477 1.00 90.50 87 TYR A N 1
ATOM 686 C CA . TYR A 1 87 ? 12.786 0.627 6.128 1.00 90.50 87 TYR A CA 1
ATOM 687 C C . TYR A 1 87 ? 11.318 0.204 6.020 1.00 90.50 87 TYR A C 1
ATOM 689 O O . TYR A 1 87 ? 10.922 -0.328 4.989 1.00 90.50 87 TYR A O 1
ATOM 697 N N . ALA A 1 88 ? 10.504 0.468 7.046 1.00 94.69 88 ALA A N 1
ATOM 698 C CA . ALA A 1 88 ? 9.148 -0.068 7.182 1.00 94.69 88 ALA A CA 1
ATOM 699 C C . ALA A 1 88 ? 9.086 -1.608 7.139 1.00 94.69 88 ALA A C 1
ATOM 701 O O . ALA A 1 88 ? 10.083 -2.281 7.398 1.00 94.69 88 ALA A O 1
ATOM 702 N N . GLY A 1 89 ? 7.893 -2.170 6.928 1.00 94.00 89 GLY A N 1
ATOM 703 C CA . GLY A 1 89 ? 7.659 -3.612 6.806 1.00 94.00 89 GLY A CA 1
ATOM 704 C C . GLY A 1 89 ? 7.105 -4.004 5.436 1.00 94.00 89 GLY A C 1
ATOM 705 O O . GLY A 1 89 ? 7.093 -3.199 4.506 1.00 94.00 89 GLY A O 1
ATOM 706 N N . GLY A 1 90 ? 6.611 -5.241 5.321 1.00 91.62 90 GLY A N 1
ATOM 707 C CA . GLY A 1 90 ? 5.924 -5.735 4.116 1.00 91.62 90 GLY A CA 1
ATOM 708 C C . GLY A 1 90 ? 6.807 -6.428 3.077 1.00 91.62 90 GLY A C 1
ATOM 709 O O . GLY A 1 90 ? 6.320 -6.892 2.050 1.00 91.62 90 GLY A O 1
ATOM 710 N N . PHE A 1 91 ? 8.101 -6.549 3.354 1.00 90.94 91 PHE A N 1
ATOM 711 C CA . PHE A 1 91 ? 9.049 -7.278 2.523 1.00 90.94 91 PHE A CA 1
ATOM 712 C C . PHE A 1 91 ? 9.930 -8.184 3.382 1.00 90.94 91 PHE A C 1
ATOM 714 O O . PHE A 1 91 ? 10.055 -8.003 4.592 1.00 90.94 91 PHE A O 1
ATOM 721 N N . GLY A 1 92 ? 10.549 -9.165 2.738 1.00 91.12 92 GLY A N 1
ATOM 722 C CA . GLY A 1 92 ? 11.472 -10.104 3.350 1.00 91.12 92 GLY A CA 1
ATOM 723 C C . GLY A 1 92 ? 12.715 -10.299 2.496 1.00 91.12 92 GLY A C 1
ATOM 724 O O . GLY A 1 92 ? 12.791 -9.862 1.342 1.00 91.12 92 GLY A O 1
ATOM 725 N N . PHE A 1 93 ? 13.691 -10.981 3.084 1.00 91.06 93 PHE A N 1
ATOM 726 C CA . PHE A 1 93 ? 14.889 -11.433 2.396 1.00 91.06 93 PHE A CA 1
ATOM 727 C C . PHE A 1 93 ? 14.926 -12.954 2.401 1.00 91.06 93 PHE A C 1
ATOM 729 O O . PHE A 1 93 ? 14.668 -13.589 3.421 1.00 91.06 93 PHE A O 1
ATOM 736 N N . LEU A 1 94 ? 15.271 -13.529 1.259 1.00 92.94 94 LEU A N 1
ATOM 737 C CA . LEU A 1 94 ? 15.425 -14.959 1.075 1.00 92.94 94 LEU A CA 1
ATOM 738 C C . LEU A 1 94 ? 16.875 -15.247 0.697 1.00 92.94 94 LEU A C 1
ATOM 740 O O . LEU A 1 94 ? 17.383 -14.708 -0.288 1.00 92.94 94 LEU A O 1
ATOM 744 N N . ARG A 1 95 ? 17.540 -16.103 1.475 1.00 94.94 95 ARG A N 1
ATOM 745 C CA . ARG A 1 95 ? 18.884 -16.593 1.162 1.00 94.94 95 ARG A CA 1
ATOM 746 C C . ARG A 1 95 ? 18.787 -17.973 0.521 1.00 94.94 95 ARG A C 1
ATOM 748 O O . ARG A 1 95 ? 18.251 -18.889 1.131 1.00 94.94 95 ARG A O 1
ATOM 755 N N . MET A 1 96 ? 19.333 -18.124 -0.683 1.00 93.56 96 MET A N 1
ATOM 756 C CA . MET A 1 96 ? 19.392 -19.396 -1.413 1.00 93.56 96 MET A CA 1
ATOM 757 C C . MET A 1 96 ? 20.756 -19.553 -2.076 1.00 93.56 96 MET A C 1
ATOM 759 O O . MET A 1 96 ? 21.167 -18.690 -2.852 1.00 93.56 96 MET A O 1
ATOM 763 N N . SER A 1 97 ? 21.453 -20.652 -1.777 1.00 93.56 97 SER A N 1
ATOM 764 C CA . SER A 1 97 ? 22.742 -21.007 -2.396 1.00 93.56 97 SER A CA 1
ATOM 765 C C . SER A 1 97 ? 23.749 -19.845 -2.413 1.00 93.56 97 SER A C 1
ATOM 767 O O . SER A 1 97 ? 24.294 -19.495 -3.454 1.00 93.56 97 SER A O 1
ATOM 769 N N . GLY A 1 98 ? 23.926 -19.175 -1.270 1.00 93.06 98 GLY A N 1
ATOM 770 C CA . GLY A 1 98 ? 24.827 -18.022 -1.121 1.00 93.06 98 GLY A CA 1
ATOM 771 C C . GLY A 1 98 ? 24.268 -16.676 -1.601 1.00 93.06 98 GLY A C 1
ATOM 772 O O . GLY A 1 98 ? 24.739 -15.636 -1.148 1.00 93.06 98 GLY A O 1
ATOM 773 N N . ASN A 1 99 ? 23.212 -16.665 -2.416 1.00 93.38 99 ASN A N 1
ATOM 774 C CA . ASN A 1 99 ? 22.590 -15.444 -2.926 1.00 93.38 99 ASN A CA 1
ATOM 775 C C . ASN A 1 99 ? 21.495 -14.931 -1.983 1.00 93.38 99 ASN A C 1
ATOM 777 O O . ASN A 1 99 ? 20.737 -15.722 -1.421 1.00 93.38 99 ASN A O 1
ATOM 781 N N . ILE A 1 100 ? 21.378 -13.609 -1.843 1.00 93.06 100 ILE A N 1
ATOM 782 C CA . ILE A 1 100 ? 20.281 -12.951 -1.117 1.00 93.06 100 ILE A CA 1
ATOM 783 C C . ILE A 1 100 ? 19.345 -12.308 -2.138 1.00 93.06 100 ILE A C 1
ATOM 785 O O . ILE A 1 100 ? 19.788 -11.567 -3.012 1.00 93.06 100 ILE A O 1
ATOM 789 N N . ARG A 1 101 ? 18.046 -12.569 -2.012 1.00 90.56 101 ARG A N 1
ATOM 790 C CA . ARG A 1 101 ? 16.983 -11.910 -2.779 1.00 90.56 101 ARG A CA 1
ATOM 791 C C . ARG A 1 101 ? 16.049 -11.175 -1.831 1.00 90.56 101 ARG A C 1
ATOM 793 O O . ARG A 1 101 ? 15.845 -11.617 -0.707 1.00 90.56 101 ARG A O 1
ATOM 800 N N . SER A 1 102 ? 15.481 -10.065 -2.283 1.00 89.31 102 SER A N 1
ATOM 801 C CA . SER A 1 102 ? 14.517 -9.269 -1.522 1.00 89.31 102 SER A CA 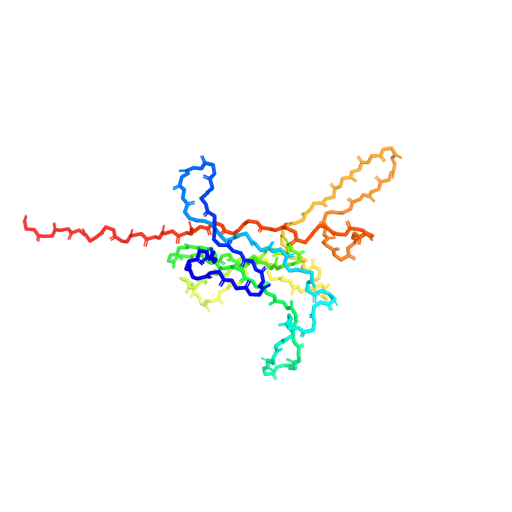1
ATOM 802 C C . SER A 1 102 ? 13.155 -9.322 -2.201 1.00 89.31 102 SER A C 1
ATOM 804 O O . SER A 1 102 ? 13.092 -9.314 -3.428 1.00 89.31 102 SER A O 1
ATOM 806 N N . THR A 1 103 ? 12.074 -9.348 -1.422 1.00 88.25 103 THR A N 1
ATOM 807 C CA . THR A 1 103 ? 10.711 -9.176 -1.951 1.00 88.25 103 THR A CA 1
ATOM 808 C C . THR A 1 103 ? 10.282 -7.709 -2.006 1.00 88.25 103 THR A C 1
ATOM 810 O O . THR A 1 103 ? 9.161 -7.420 -2.422 1.00 88.25 103 THR A O 1
ATOM 813 N N . LEU A 1 104 ? 11.151 -6.771 -1.604 1.00 87.00 104 LEU A N 1
ATOM 814 C CA . LEU A 1 104 ? 10.873 -5.345 -1.732 1.00 87.00 104 LEU A CA 1
ATOM 815 C C . LEU A 1 104 ? 10.730 -5.006 -3.212 1.00 87.00 104 LEU A C 1
ATOM 817 O O . LEU A 1 104 ? 11.639 -5.261 -3.999 1.00 87.00 104 LEU A O 1
ATOM 821 N N . TYR A 1 105 ? 9.611 -4.389 -3.579 1.00 87.44 105 TYR A N 1
ATOM 822 C CA . TYR A 1 105 ? 9.237 -4.159 -4.972 1.00 87.44 105 TYR A CA 1
ATOM 823 C C . TYR A 1 105 ? 10.330 -3.469 -5.796 1.00 87.44 105 TYR A C 1
ATOM 825 O O . TYR A 1 105 ? 10.601 -3.872 -6.922 1.00 87.44 105 TYR A O 1
ATOM 833 N N . ARG A 1 106 ? 11.019 -2.484 -5.208 1.00 84.31 106 ARG A N 1
ATOM 834 C CA . ARG A 1 106 ? 12.096 -1.724 -5.867 1.00 84.31 106 ARG A CA 1
ATOM 835 C C . ARG A 1 106 ? 13.358 -2.547 -6.148 1.00 84.31 106 ARG A C 1
ATOM 837 O O . ARG A 1 106 ? 14.203 -2.109 -6.917 1.00 84.31 106 ARG A O 1
ATOM 844 N N . HIS A 1 107 ? 13.503 -3.713 -5.519 1.00 86.81 107 HIS A N 1
ATOM 845 C CA . HIS A 1 107 ? 14.614 -4.639 -5.746 1.00 86.81 107 HIS A CA 1
ATOM 846 C C . HIS A 1 107 ? 14.285 -5.714 -6.795 1.00 86.81 107 HIS A C 1
ATOM 848 O O . HIS A 1 107 ? 15.157 -6.506 -7.149 1.00 86.81 107 HIS A O 1
ATOM 854 N N . LEU A 1 108 ? 13.039 -5.782 -7.276 1.00 85.75 108 LEU A N 1
ATOM 855 C CA . LEU A 1 108 ? 12.605 -6.798 -8.231 1.00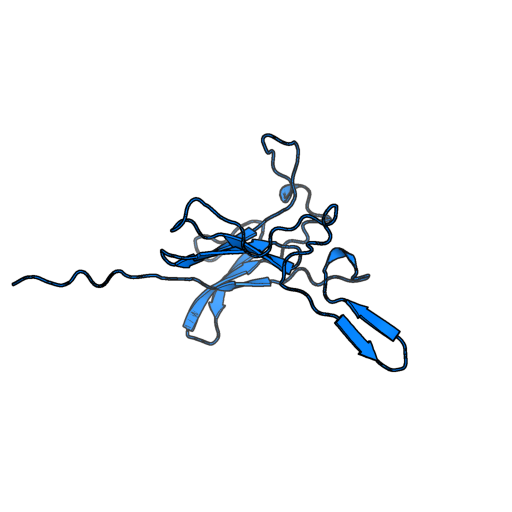 85.75 108 LEU A CA 1
ATOM 856 C C . LEU A 1 108 ? 12.889 -6.346 -9.668 1.00 85.75 108 LEU A C 1
ATOM 858 O O . LEU A 1 108 ? 12.480 -5.265 -10.078 1.00 85.75 108 LEU A O 1
ATOM 862 N N . SER A 1 109 ? 13.521 -7.213 -10.461 1.00 83.75 109 SER A N 1
ATOM 863 C CA . SER A 1 109 ? 13.720 -6.997 -11.904 1.00 83.75 109 SER A CA 1
ATOM 864 C C . SER A 1 109 ? 12.438 -7.186 -12.722 1.00 83.75 109 SER A C 1
ATOM 866 O O . SER A 1 109 ? 12.308 -6.659 -13.823 1.00 83.75 109 SER A O 1
ATOM 868 N N . SER A 1 110 ? 11.486 -7.959 -12.201 1.00 83.56 110 SER A N 1
ATOM 869 C CA . SER A 1 110 ? 10.192 -8.231 -12.833 1.00 83.56 110 SER A CA 1
ATOM 870 C C . SER A 1 110 ? 9.101 -8.243 -11.762 1.00 83.56 110 SER A C 1
ATOM 872 O O . SER A 1 110 ? 8.692 -9.312 -11.303 1.00 83.56 110 SER A O 1
ATOM 874 N N . PRO A 1 111 ? 8.686 -7.061 -11.276 1.00 83.12 111 PRO A N 1
ATOM 875 C CA . PRO A 1 111 ? 7.701 -6.974 -10.214 1.00 83.12 111 PRO A CA 1
ATOM 876 C C . PRO A 1 111 ? 6.308 -7.400 -10.690 1.00 83.12 111 PRO A C 1
ATOM 878 O O . PRO A 1 111 ? 5.872 -7.062 -11.788 1.00 83.12 111 PRO A O 1
ATOM 881 N N . MET A 1 112 ? 5.570 -8.087 -9.817 1.00 83.88 112 MET A N 1
ATOM 882 C CA . MET A 1 112 ? 4.145 -8.338 -10.017 1.00 83.88 112 MET A CA 1
ATOM 883 C C . MET A 1 112 ? 3.332 -7.107 -9.594 1.00 83.88 112 MET A C 1
ATOM 885 O O . MET A 1 112 ? 3.560 -6.534 -8.528 1.00 83.88 112 MET A O 1
ATOM 889 N N . TYR A 1 113 ? 2.370 -6.702 -10.426 1.00 87.06 113 TYR A N 1
ATOM 890 C CA . TYR A 1 113 ? 1.523 -5.527 -10.165 1.00 87.06 113 TYR A CA 1
ATOM 891 C C . TYR A 1 113 ? 0.195 -5.873 -9.486 1.00 87.06 113 TYR A C 1
ATOM 893 O O . TYR A 1 113 ? -0.437 -4.997 -8.895 1.00 87.06 113 TYR A O 1
ATOM 901 N N . ARG A 1 114 ? -0.218 -7.145 -9.562 1.00 92.62 114 ARG A N 1
ATOM 902 C CA . ARG A 1 114 ? -1.452 -7.641 -8.955 1.00 92.62 114 ARG A CA 1
ATOM 903 C C . ARG A 1 114 ? -1.353 -7.599 -7.430 1.00 92.62 114 ARG A C 1
ATOM 905 O O . ARG A 1 114 ? -0.416 -8.152 -6.856 1.00 92.62 114 ARG A O 1
ATOM 912 N N . ARG A 1 115 ? -2.332 -6.967 -6.785 1.00 90.94 115 ARG A N 1
ATOM 913 C CA . ARG A 1 115 ? -2.520 -6.928 -5.327 1.00 90.94 115 ARG A CA 1
ATOM 914 C C . ARG A 1 115 ? -3.998 -7.095 -5.016 1.00 90.94 115 ARG A C 1
ATOM 916 O O . ARG A 1 115 ? -4.833 -6.565 -5.739 1.00 90.94 115 ARG A O 1
ATOM 923 N N . VAL A 1 116 ? -4.304 -7.790 -3.931 1.00 93.50 116 VAL A N 1
ATOM 924 C CA . VAL A 1 116 ? -5.670 -7.903 -3.417 1.00 93.50 116 VAL A CA 1
ATOM 925 C C . VAL A 1 116 ? -5.732 -7.134 -2.107 1.00 93.50 116 VAL A C 1
ATOM 927 O O . VAL A 1 116 ? -4.970 -7.413 -1.181 1.00 93.50 116 VAL A O 1
ATOM 930 N N . TRP A 1 117 ? -6.596 -6.128 -2.053 1.00 92.56 117 TRP A N 1
ATOM 931 C CA . TRP A 1 117 ? -6.828 -5.307 -0.871 1.00 92.56 117 TRP A CA 1
ATOM 932 C C . TRP A 1 117 ? -8.189 -5.658 -0.283 1.00 92.56 117 TRP A C 1
ATOM 934 O O . TRP A 1 117 ? -9.221 -5.297 -0.847 1.00 92.56 117 TRP A O 1
ATOM 944 N N . GLY A 1 118 ? -8.181 -6.407 0.818 1.00 89.62 118 GLY A N 1
ATOM 945 C CA . GLY A 1 118 ? -9.399 -6.802 1.521 1.00 89.62 118 GLY A CA 1
ATOM 946 C C . GLY A 1 118 ? -10.058 -5.636 2.258 1.00 89.62 118 GLY A C 1
ATOM 947 O O . GLY A 1 118 ? -9.476 -4.567 2.429 1.00 89.62 118 GLY A O 1
ATOM 948 N N . TRP A 1 119 ? -11.283 -5.844 2.724 1.00 83.00 119 TRP A N 1
ATOM 949 C CA . TRP A 1 119 ? -11.985 -4.876 3.562 1.00 83.00 119 TRP A CA 1
ATOM 950 C C . TRP A 1 119 ? -11.667 -5.110 5.052 1.00 83.00 119 TRP A C 1
ATOM 952 O O . TRP A 1 119 ? -11.897 -6.195 5.576 1.00 83.00 119 TRP A O 1
ATOM 962 N N . ALA A 1 120 ? -11.193 -4.082 5.771 1.00 68.81 120 ALA A N 1
ATOM 963 C CA . ALA A 1 120 ? -11.286 -4.027 7.238 1.00 68.81 120 ALA A CA 1
ATOM 964 C C . ALA A 1 120 ? -12.584 -3.355 7.715 1.00 68.81 120 ALA A C 1
ATOM 966 O O . ALA A 1 120 ? -12.788 -2.159 7.500 1.00 68.81 120 ALA A O 1
ATOM 967 N N . THR A 1 121 ? -13.430 -4.086 8.437 1.00 61.22 121 THR A N 1
ATOM 968 C CA . THR A 1 121 ? -14.509 -3.490 9.236 1.00 61.22 121 THR A CA 1
ATOM 969 C C . THR A 1 121 ? -14.102 -3.463 10.704 1.00 61.22 121 THR A C 1
ATOM 971 O O . THR A 1 121 ? -13.696 -4.487 11.248 1.00 61.22 121 THR A O 1
ATOM 974 N N . SER A 1 122 ? -14.279 -2.324 11.375 1.00 55.62 122 SER A N 1
ATOM 975 C CA . SER A 1 122 ? -14.380 -2.294 12.836 1.00 55.62 122 SER A CA 1
ATOM 976 C C . SER A 1 122 ? -15.778 -1.805 13.197 1.00 55.62 122 SER A C 1
ATOM 978 O O . SER A 1 122 ? -16.158 -0.686 12.864 1.00 55.62 122 SER A O 1
ATOM 980 N N . ALA A 1 123 ? -16.577 -2.666 13.821 1.00 52.03 123 ALA A N 1
ATOM 981 C CA . ALA A 1 123 ? -17.835 -2.260 14.428 1.00 52.03 123 ALA A CA 1
ATOM 982 C C . ALA A 1 123 ? -17.561 -1.957 15.904 1.00 52.03 123 ALA A C 1
ATOM 984 O O . ALA A 1 123 ? -17.033 -2.807 16.622 1.00 52.03 123 ALA A O 1
ATOM 985 N N . ARG A 1 124 ? -17.934 -0.765 16.388 1.00 49.47 124 ARG A N 1
ATOM 986 C CA . ARG A 1 124 ? -18.232 -0.633 17.819 1.00 49.47 124 ARG A CA 1
ATOM 987 C C . ARG A 1 124 ? -19.531 -1.390 18.038 1.00 49.47 124 ARG A C 1
ATOM 989 O O . ARG A 1 124 ? -20.559 -0.983 17.505 1.00 49.47 124 ARG A O 1
ATOM 996 N N . ALA A 1 125 ? -19.504 -2.449 18.839 1.00 50.53 125 ALA A N 1
ATOM 997 C CA . ALA A 1 125 ? -20.718 -2.821 19.541 1.00 50.53 125 ALA A CA 1
ATOM 998 C C . ALA A 1 125 ? -21.097 -1.600 20.391 1.00 50.53 125 ALA A C 1
ATOM 1000 O O . ALA A 1 125 ? -20.365 -1.234 21.312 1.00 50.53 125 ALA A O 1
ATOM 1001 N N . HIS A 1 126 ? -22.179 -0.906 20.039 1.00 43.97 126 HIS A N 1
ATOM 1002 C CA . HIS A 1 126 ? -22.830 -0.051 21.019 1.00 43.97 126 HIS A CA 1
ATOM 1003 C C . HIS A 1 126 ? -23.238 -0.979 22.168 1.00 43.97 126 HIS A C 1
ATOM 1005 O O . HIS A 1 126 ? -23.923 -1.970 21.898 1.00 43.97 126 HIS A O 1
ATOM 1011 N N . PRO A 1 127 ? -22.821 -0.726 23.422 1.00 49.16 127 PRO A N 1
ATOM 1012 C CA . PRO A 1 127 ? -23.470 -1.377 24.541 1.00 49.16 127 PRO A CA 1
ATOM 1013 C C . PRO A 1 127 ? -24.909 -0.864 24.512 1.00 49.16 127 PRO A C 1
ATOM 1015 O O . PRO A 1 127 ? -25.167 0.299 24.817 1.00 49.16 127 PRO A O 1
ATOM 1018 N N . GLY A 1 128 ? -25.824 -1.687 24.005 1.00 48.47 128 GLY A N 1
ATOM 1019 C CA . GLY A 1 128 ? -27.244 -1.401 24.067 1.00 48.47 128 GLY A CA 1
ATOM 1020 C C . GLY A 1 128 ? -27.619 -1.271 25.534 1.00 48.47 128 GLY A C 1
ATOM 1021 O O . GLY A 1 128 ? -27.605 -2.257 26.263 1.00 48.47 128 GLY A O 1
ATOM 1022 N N . GLY A 1 129 ? -27.890 -0.042 25.961 1.00 50.91 129 GLY A N 1
ATOM 1023 C CA . GLY A 1 129 ? -28.729 0.214 27.115 1.00 50.91 129 GLY A CA 1
ATOM 1024 C C . GLY A 1 129 ? -30.180 0.059 26.681 1.00 50.91 129 GLY A C 1
ATOM 1025 O O . GLY A 1 129 ? -30.626 0.806 25.815 1.00 50.91 129 GLY A O 1
ATOM 1026 N N . THR A 1 130 ? -30.845 -0.956 27.221 1.00 45.97 130 THR A N 1
ATOM 1027 C CA . THR A 1 130 ? -31.988 -0.877 28.151 1.00 45.97 130 THR A CA 1
ATOM 1028 C C . THR A 1 130 ? -32.123 -2.240 28.802 1.00 45.97 130 THR A C 1
ATOM 1030 O O . THR A 1 130 ? -32.202 -3.221 28.028 1.00 45.97 130 THR A O 1
#

Sequence (130 aa):
MRAFGSGRFGHWITDEAGLPAYEYTCNHLADPGAEYATPRGKSRQHFHLLGNLHVSAIAHNEGLIEFFRPDTVGSWLNRYAPQWGAYAGGFGFLRMSGNIRSTLYRHLSSPMYRRVWGWATSARAHPGGT

pLDDT: mean 88.18, std 12.17, range [43.97, 97.56]